Protein AF-A0A0G1MXM0-F1 (afdb_monomer)

Secondary structure (DSSP, 8-state):
-HHHHHHHHHHHH-HHHHHHHHHHHHHHHHHHHHHHHHTT-HHHHHHHHH---TTHHHHHHHHHHHHHHHHHHHTT--

Mean predicted aligned error: 11.56 Å

Foldseek 3Di:
DVVVVVVVCVCVVDVVNVVVLVVVLCVLLVVLLVVCVVVVVVVVNVVSVPDPPSNPVSVVVVVPVVVVVVVVVVVVVD

Structure (mmCIF, N/CA/C/O backbone):
data_AF-A0A0G1MXM0-F1
#
_entry.id   AF-A0A0G1MXM0-F1
#
loop_
_atom_site.group_PDB
_atom_site.id
_atom_site.type_symbol
_atom_site.label_atom_id
_atom_site.label_alt_id
_atom_site.label_comp_id
_atom_site.label_asym_id
_atom_site.label_entity_id
_atom_site.label_seq_id
_atom_site.pdbx_PDB_ins_code
_atom_site.Cartn_x
_atom_site.Cartn_y
_atom_site.Cartn_z
_atom_site.occupancy
_atom_site.B_iso_or_equiv
_atom_site.auth_seq_id
_atom_site.auth_comp_id
_atom_site.auth_asym_id
_atom_site.auth_atom_id
_atom_site.pdbx_PDB_model_num
ATOM 1 N N . MET A 1 1 ? 7.907 -0.001 -34.107 1.00 69.88 1 MET A N 1
ATOM 2 C CA . MET A 1 1 ? 6.978 -0.624 -33.129 1.00 69.88 1 MET A CA 1
ATOM 3 C C . MET A 1 1 ? 7.730 -1.627 -32.250 1.00 69.88 1 MET A C 1
ATOM 5 O O . MET A 1 1 ? 7.525 -1.691 -31.047 1.00 69.88 1 MET A O 1
ATOM 9 N N . ASP A 1 2 ? 8.706 -2.294 -32.846 1.00 77.50 2 ASP A N 1
ATOM 10 C CA . ASP A 1 2 ? 9.512 -3.416 -32.342 1.00 77.50 2 ASP A CA 1
ATOM 11 C C . ASP A 1 2 ? 10.378 -3.078 -31.113 1.00 77.50 2 ASP A C 1
ATOM 13 O O . ASP A 1 2 ? 10.556 -3.909 -30.228 1.00 77.50 2 ASP A O 1
ATOM 17 N N . LYS A 1 3 ? 10.839 -1.824 -30.988 1.00 76.44 3 LYS A N 1
ATOM 18 C CA . LYS A 1 3 ? 11.608 -1.343 -29.822 1.00 76.44 3 LYS A CA 1
ATOM 19 C C . LYS A 1 3 ? 10.822 -1.407 -28.503 1.00 76.44 3 LYS A C 1
ATOM 21 O O . LYS A 1 3 ? 11.414 -1.601 -27.449 1.00 76.44 3 LYS A O 1
ATOM 26 N N . TYR A 1 4 ? 9.505 -1.209 -28.545 1.00 79.38 4 TYR A N 1
ATOM 27 C CA . TYR A 1 4 ? 8.668 -1.274 -27.342 1.00 79.38 4 TYR A CA 1
ATOM 28 C C . TYR A 1 4 ? 8.397 -2.723 -26.930 1.00 79.38 4 TYR A C 1
ATOM 30 O O . TYR A 1 4 ? 8.342 -3.020 -25.740 1.00 79.38 4 TYR A O 1
ATOM 38 N N . LEU A 1 5 ? 8.285 -3.626 -27.907 1.00 75.88 5 LEU A N 1
ATOM 39 C CA . LEU A 1 5 ? 8.079 -5.053 -27.666 1.00 75.88 5 LEU A CA 1
ATOM 40 C C . LEU A 1 5 ? 9.305 -5.680 -26.991 1.00 75.88 5 LEU A C 1
ATOM 42 O O . LEU A 1 5 ? 9.151 -6.365 -25.985 1.00 75.88 5 LEU A O 1
ATOM 46 N N . SER A 1 6 ? 10.518 -5.345 -27.444 1.00 73.44 6 SER A N 1
ATOM 47 C CA . SER A 1 6 ? 11.759 -5.850 -26.836 1.00 73.44 6 SER A CA 1
ATOM 48 C C . SER A 1 6 ? 12.009 -5.326 -25.417 1.00 73.44 6 SER A C 1
ATOM 50 O O . SER A 1 6 ? 12.565 -6.033 -24.579 1.00 73.44 6 SER A O 1
ATOM 52 N N . GLN A 1 7 ? 11.560 -4.106 -25.104 1.00 73.81 7 GLN A N 1
ATOM 53 C CA . GLN A 1 7 ? 11.608 -3.569 -23.738 1.00 73.81 7 GLN A CA 1
ATOM 54 C C . GLN A 1 7 ? 10.678 -4.345 -22.793 1.00 73.81 7 GLN A C 1
ATOM 56 O O . GLN A 1 7 ? 11.065 -4.649 -21.667 1.00 73.81 7 GLN A O 1
ATOM 61 N N . MET A 1 8 ? 9.474 -4.700 -23.249 1.00 74.31 8 MET A N 1
ATOM 62 C CA . MET A 1 8 ? 8.524 -5.489 -22.454 1.00 74.31 8 MET A CA 1
ATOM 63 C C . MET A 1 8 ? 9.007 -6.928 -22.253 1.00 74.31 8 MET A C 1
ATOM 65 O O . MET A 1 8 ? 8.872 -7.481 -21.164 1.00 74.31 8 MET A O 1
ATOM 69 N N . GLU A 1 9 ? 9.633 -7.510 -23.273 1.00 75.94 9 GLU A N 1
ATOM 70 C CA . GLU A 1 9 ? 10.212 -8.852 -23.214 1.00 75.94 9 GLU A CA 1
ATOM 71 C C . GLU A 1 9 ? 11.401 -8.926 -22.246 1.00 75.94 9 GLU A C 1
ATOM 73 O O . GLU A 1 9 ? 11.524 -9.887 -21.494 1.00 75.94 9 GLU A O 1
ATOM 78 N N . PHE A 1 10 ? 12.226 -7.876 -22.166 1.00 76.06 10 PHE A N 1
ATOM 79 C CA . PHE A 1 10 ? 13.304 -7.784 -21.176 1.00 76.06 10 PHE A CA 1
ATOM 80 C C . PHE A 1 10 ? 12.777 -7.717 -19.734 1.00 76.06 10 PHE A C 1
ATOM 82 O O . PHE A 1 10 ? 13.331 -8.357 -18.839 1.00 76.06 10 PHE A O 1
ATOM 89 N N . LEU A 1 11 ? 11.698 -6.962 -19.501 1.00 73.06 11 LEU A N 1
ATOM 90 C CA . LEU A 1 11 ? 11.080 -6.847 -18.176 1.00 73.06 11 LEU A CA 1
ATOM 91 C C . LEU A 1 11 ? 10.425 -8.161 -17.724 1.00 73.06 11 LEU A C 1
ATOM 93 O O . LEU A 1 11 ? 10.516 -8.508 -16.548 1.00 73.06 11 LEU A O 1
ATOM 97 N N . LEU A 1 12 ? 9.789 -8.896 -18.642 1.00 71.62 12 LEU A N 1
ATOM 98 C CA . LEU A 1 12 ? 9.123 -10.173 -18.355 1.00 71.62 12 LEU A CA 1
ATOM 99 C C . LEU A 1 12 ? 10.076 -11.378 -18.384 1.00 71.62 12 LEU A C 1
ATOM 101 O O . LEU A 1 12 ? 9.832 -12.370 -17.701 1.00 71.62 12 LEU A O 1
ATOM 105 N N . GLY A 1 13 ? 11.167 -11.296 -19.144 1.00 80.94 13 GLY A N 1
ATOM 106 C CA . GLY A 1 13 ? 12.164 -12.356 -19.292 1.00 80.94 13 GLY A CA 1
ATOM 107 C C . GLY A 1 13 ? 13.202 -12.400 -18.172 1.00 80.94 13 GLY A C 1
ATOM 108 O O . GLY A 1 13 ? 13.995 -13.338 -18.119 1.00 80.94 13 GLY A O 1
ATOM 109 N N . ASN A 1 14 ? 13.215 -11.410 -17.272 1.00 84.94 14 ASN A N 1
ATOM 110 C CA . ASN A 1 14 ? 14.204 -11.324 -16.208 1.00 84.94 14 ASN A CA 1
ATOM 111 C C . ASN A 1 14 ? 13.590 -11.638 -14.826 1.00 84.94 14 ASN A C 1
ATOM 113 O O . ASN A 1 14 ? 12.986 -10.759 -14.201 1.00 84.94 14 ASN A O 1
ATOM 117 N N . PRO A 1 15 ? 13.761 -12.868 -14.303 1.00 84.81 15 PRO A N 1
ATOM 118 C CA . PRO A 1 15 ? 13.137 -13.298 -13.048 1.00 84.81 15 PRO A CA 1
ATOM 119 C C . PRO A 1 15 ? 13.546 -12.455 -11.829 1.00 84.81 15 PRO A C 1
ATOM 121 O O . PRO A 1 15 ? 12.802 -12.385 -10.851 1.00 84.81 15 PRO A O 1
ATOM 124 N N . TRP A 1 16 ? 14.681 -11.753 -11.892 1.00 89.50 16 TRP A N 1
ATOM 125 C CA . TRP A 1 16 ? 15.113 -10.821 -10.848 1.00 89.50 16 TRP A CA 1
ATOM 126 C C . TRP A 1 16 ? 14.185 -9.614 -10.699 1.00 89.50 16 TRP A C 1
ATOM 128 O O . TRP A 1 16 ? 13.896 -9.198 -9.579 1.00 89.50 16 TRP A O 1
ATOM 138 N N . VAL A 1 17 ? 13.675 -9.078 -11.811 1.00 86.31 17 VAL A N 1
ATOM 139 C CA . VAL A 1 17 ? 12.729 -7.952 -11.797 1.00 86.31 17 VAL A CA 1
ATOM 140 C C . VAL A 1 17 ? 11.416 -8.393 -11.154 1.00 86.31 17 VAL A C 1
ATOM 142 O O . VAL A 1 17 ? 10.890 -7.701 -10.282 1.00 86.31 17 VAL A O 1
ATOM 145 N N . ALA A 1 18 ? 10.933 -9.586 -11.510 1.00 82.88 18 ALA A N 1
ATOM 146 C CA . ALA A 1 18 ? 9.742 -10.175 -10.907 1.00 82.88 18 ALA A CA 1
ATOM 147 C C . ALA A 1 18 ? 9.908 -10.391 -9.392 1.00 82.88 18 ALA A C 1
ATOM 149 O O . ALA A 1 18 ? 9.017 -10.033 -8.626 1.00 82.88 18 ALA A O 1
ATOM 150 N N . LEU A 1 19 ? 11.059 -10.904 -8.943 1.00 88.56 19 LEU A N 1
ATOM 151 C CA . LEU A 1 19 ? 11.380 -11.069 -7.520 1.00 88.56 19 LEU A CA 1
ATOM 152 C C . LEU A 1 19 ? 11.395 -9.743 -6.758 1.00 88.56 19 LEU A C 1
ATOM 154 O O . LEU A 1 19 ? 10.894 -9.680 -5.639 1.00 88.56 19 LEU A O 1
ATOM 158 N N . LEU A 1 20 ? 11.936 -8.682 -7.354 1.00 89.62 20 LEU A N 1
ATOM 159 C CA . LEU A 1 20 ? 12.026 -7.366 -6.723 1.00 89.62 20 LEU A CA 1
ATOM 160 C C . LEU A 1 20 ? 10.639 -6.721 -6.586 1.00 89.62 20 LEU A C 1
ATOM 162 O O . LEU A 1 20 ? 10.294 -6.210 -5.521 1.00 89.62 20 LEU A O 1
ATOM 166 N N . VAL A 1 21 ? 9.802 -6.832 -7.623 1.00 85.25 21 VAL A N 1
ATOM 167 C CA . VAL A 1 21 ? 8.395 -6.397 -7.588 1.00 85.25 21 VAL A CA 1
ATOM 168 C C . VAL A 1 21 ? 7.587 -7.219 -6.582 1.00 85.25 21 VAL A C 1
ATOM 170 O O . VAL A 1 21 ? 6.799 -6.655 -5.819 1.00 85.25 21 VAL A O 1
ATOM 173 N N . LEU A 1 22 ? 7.795 -8.537 -6.533 1.00 84.56 22 LEU A N 1
ATOM 174 C CA . LEU A 1 22 ? 7.153 -9.418 -5.557 1.00 84.56 22 LEU A CA 1
ATOM 175 C C . LEU A 1 22 ? 7.573 -9.074 -4.133 1.00 84.56 22 LEU A C 1
ATOM 177 O O . LEU A 1 22 ? 6.708 -8.891 -3.288 1.00 84.56 22 LEU A O 1
ATOM 181 N N . ALA A 1 23 ? 8.869 -8.930 -3.860 1.00 87.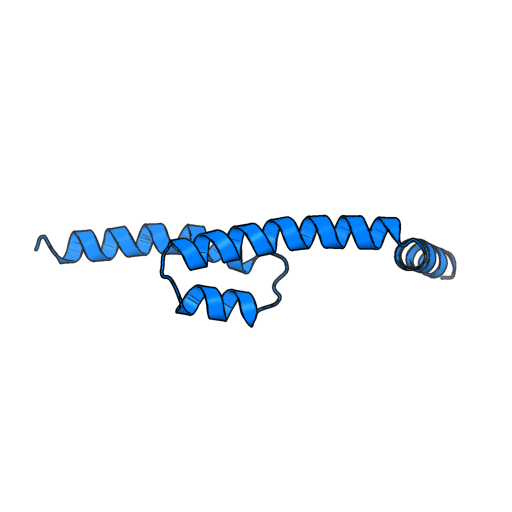69 23 ALA A N 1
ATOM 182 C CA . ALA A 1 23 ? 9.372 -8.564 -2.541 1.00 87.69 23 ALA A CA 1
ATOM 183 C C . ALA A 1 23 ? 8.826 -7.200 -2.099 1.00 87.69 23 ALA A C 1
ATOM 185 O O . ALA A 1 23 ? 8.357 -7.055 -0.969 1.00 87.69 23 ALA A O 1
ATOM 186 N N . TRP A 1 24 ? 8.816 -6.218 -3.005 1.00 85.56 24 TRP A N 1
ATOM 187 C CA . TRP A 1 24 ? 8.243 -4.902 -2.748 1.00 85.56 24 TRP A CA 1
ATOM 188 C C . TRP A 1 24 ? 6.756 -5.009 -2.396 1.00 85.56 24 TRP A C 1
ATOM 190 O O . TRP A 1 24 ? 6.347 -4.614 -1.306 1.00 85.56 24 TRP A O 1
ATOM 200 N N . THR A 1 25 ? 5.950 -5.622 -3.263 1.00 79.44 25 THR A N 1
ATOM 201 C CA . THR A 1 25 ? 4.503 -5.771 -3.043 1.00 79.44 25 THR A CA 1
ATOM 202 C C . THR A 1 25 ? 4.175 -6.591 -1.795 1.00 79.44 25 THR A C 1
ATOM 204 O O . THR A 1 25 ? 3.302 -6.175 -1.034 1.00 79.44 25 THR A O 1
ATOM 207 N N . LEU A 1 26 ? 4.890 -7.690 -1.520 1.00 82.94 26 LEU A N 1
ATOM 208 C CA . LEU A 1 26 ? 4.710 -8.490 -0.302 1.00 82.94 26 LEU A CA 1
ATOM 209 C C . LEU A 1 26 ? 5.013 -7.689 0.960 1.00 82.94 26 LEU A C 1
ATOM 211 O O . LEU A 1 26 ? 4.310 -7.850 1.953 1.00 82.94 26 LEU A O 1
ATOM 215 N N . THR A 1 27 ? 6.040 -6.839 0.932 1.00 83.00 27 THR A N 1
ATOM 216 C CA . THR A 1 27 ? 6.428 -6.035 2.097 1.00 83.00 27 THR A CA 1
ATOM 217 C C . THR A 1 27 ? 5.292 -5.084 2.479 1.00 83.00 27 THR A C 1
ATOM 219 O O . THR A 1 27 ? 4.860 -5.075 3.633 1.00 83.00 27 THR A O 1
ATOM 222 N N . TRP A 1 28 ? 4.718 -4.360 1.511 1.00 77.56 28 TRP A N 1
ATOM 223 C CA . TRP A 1 28 ? 3.582 -3.460 1.758 1.00 77.56 28 TRP A CA 1
ATOM 224 C C . TRP A 1 28 ? 2.302 -4.215 2.153 1.00 77.56 28 TRP A C 1
ATOM 226 O O . TRP A 1 28 ? 1.680 -3.869 3.161 1.00 77.56 28 TRP A O 1
ATOM 236 N N . LYS A 1 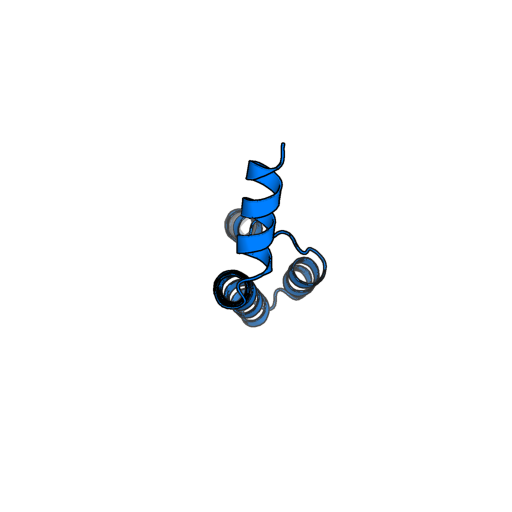29 ? 1.953 -5.299 1.441 1.00 71.81 29 LYS A N 1
ATOM 237 C CA . LYS A 1 29 ? 0.777 -6.134 1.762 1.00 71.81 29 LYS A CA 1
ATOM 238 C C . LYS A 1 29 ? 0.887 -6.773 3.145 1.00 71.81 29 LYS A C 1
ATOM 240 O O . LYS A 1 29 ? -0.068 -6.765 3.916 1.00 71.81 29 LYS A O 1
ATOM 245 N N . GLY A 1 30 ? 2.058 -7.319 3.466 1.00 78.00 30 GLY A N 1
ATOM 246 C CA . GLY A 1 30 ? 2.336 -8.007 4.722 1.00 78.00 30 GLY A CA 1
ATOM 247 C C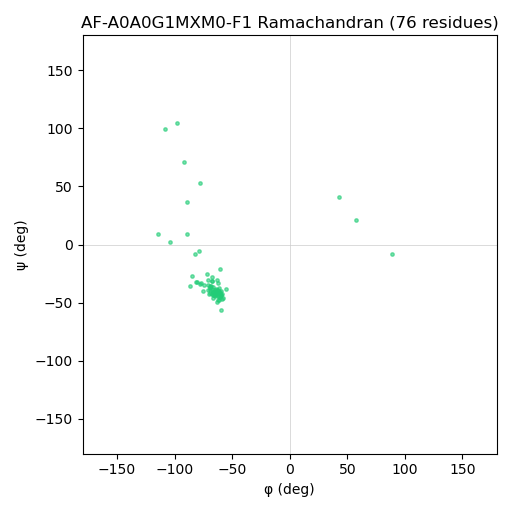 . GLY A 1 30 ? 2.266 -7.067 5.920 1.00 78.00 30 GLY A C 1
ATOM 248 O O . GLY A 1 30 ? 1.633 -7.402 6.920 1.00 78.00 30 GLY A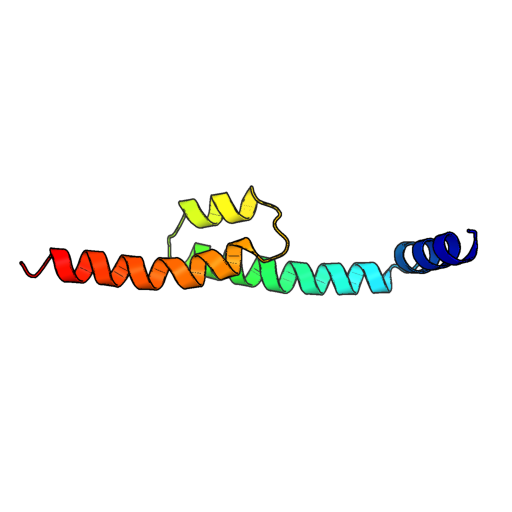 O 1
ATOM 249 N N . MET A 1 31 ? 2.836 -5.861 5.811 1.00 77.62 31 MET A N 1
ATOM 250 C CA . MET A 1 31 ? 2.750 -4.852 6.873 1.00 77.62 31 MET A CA 1
ATOM 251 C C . MET A 1 31 ? 1.304 -4.425 7.149 1.00 77.62 31 MET A C 1
ATOM 253 O O . MET A 1 31 ? 0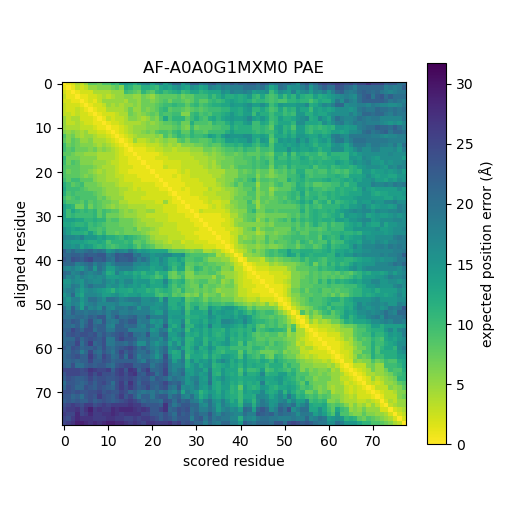.906 -4.299 8.311 1.00 77.62 31 MET A O 1
ATOM 257 N N . ALA A 1 32 ? 0.494 -4.242 6.106 1.00 69.69 32 ALA A N 1
ATOM 258 C CA . A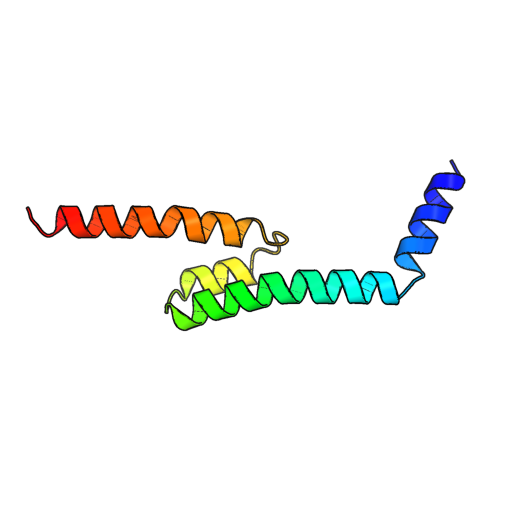LA A 1 32 ? -0.905 -3.877 6.273 1.00 69.69 32 ALA A CA 1
ATOM 259 C C . ALA A 1 32 ? -1.753 -5.009 6.856 1.00 69.69 32 ALA A C 1
ATOM 261 O O . ALA A 1 32 ? -2.533 -4.767 7.781 1.00 69.69 32 ALA A O 1
ATOM 262 N N . LEU A 1 33 ? -1.546 -6.247 6.393 1.00 70.44 33 LEU A N 1
ATOM 263 C CA . LEU A 1 33 ? -2.196 -7.424 6.967 1.00 70.44 33 LEU A CA 1
ATOM 264 C C . LEU A 1 33 ? -1.828 -7.599 8.446 1.00 70.44 33 LEU A C 1
ATOM 266 O O . LEU A 1 33 ? -2.716 -7.802 9.273 1.00 70.44 33 LEU A O 1
ATOM 270 N N . TRP A 1 34 ? -0.541 -7.465 8.796 1.00 75.25 34 TRP A N 1
ATOM 271 C CA . TRP A 1 34 ? -0.063 -7.560 10.180 1.00 75.25 34 TRP A CA 1
ATOM 272 C C . TRP A 1 34 ? -0.741 -6.507 11.055 1.00 75.25 34 TRP A C 1
ATOM 274 O O . TRP A 1 34 ? -1.238 -6.814 12.142 1.00 75.25 34 TRP A O 1
ATOM 284 N N . LYS A 1 35 ? -0.800 -5.255 10.589 1.00 73.19 35 LYS A N 1
ATOM 285 C CA . LYS A 1 35 ? -1.416 -4.157 11.340 1.00 73.19 35 LYS A CA 1
ATOM 286 C C . LYS A 1 35 ? -2.930 -4.342 11.500 1.00 73.19 35 LYS A C 1
ATOM 288 O O . LYS A 1 35 ? -3.444 -4.122 12.597 1.00 73.19 35 LYS A O 1
ATOM 293 N N . ALA A 1 36 ? -3.633 -4.798 10.462 1.00 66.31 36 ALA A N 1
ATOM 294 C CA . ALA A 1 36 ? -5.066 -5.100 10.519 1.00 66.31 36 ALA A CA 1
ATOM 295 C C . ALA A 1 36 ? -5.374 -6.265 11.477 1.00 66.31 36 ALA A C 1
ATOM 297 O O . ALA A 1 36 ? -6.276 -6.154 12.313 1.00 66.31 36 ALA A O 1
ATOM 298 N N . ALA A 1 37 ? -4.577 -7.338 11.415 1.00 67.94 37 ALA A N 1
ATOM 299 C CA . ALA A 1 37 ? -4.699 -8.496 12.295 1.00 67.94 37 ALA A CA 1
ATOM 300 C C . ALA A 1 37 ? -4.457 -8.123 13.766 1.00 67.94 37 ALA A C 1
ATOM 302 O O . ALA A 1 37 ? -5.239 -8.496 14.639 1.00 67.94 37 ALA A O 1
ATOM 303 N N . ARG A 1 38 ? -3.421 -7.320 14.051 1.00 73.75 38 ARG A N 1
ATOM 304 C CA . ARG A 1 38 ? -3.076 -6.902 15.422 1.00 73.75 38 ARG A CA 1
ATOM 305 C C . ARG A 1 38 ? -4.059 -5.887 16.013 1.00 73.75 38 ARG A C 1
ATOM 307 O O . ARG A 1 38 ? -4.198 -5.817 17.228 1.00 73.75 38 ARG A O 1
ATOM 314 N N . SER A 1 39 ? -4.756 -5.120 15.173 1.00 67.56 39 SER A N 1
ATOM 315 C CA . SER A 1 39 ? -5.757 -4.131 15.598 1.00 67.56 39 SER A CA 1
ATOM 316 C C . SER A 1 39 ? -7.181 -4.704 15.725 1.00 67.56 39 SER A C 1
ATOM 318 O O . SER A 1 39 ? -8.121 -3.930 15.913 1.00 67.56 39 SER A O 1
ATOM 320 N N . SER A 1 40 ? -7.367 -6.028 15.624 1.00 64.25 40 SER A N 1
ATOM 321 C CA . SER A 1 40 ? -8.676 -6.708 15.700 1.00 64.25 40 SER A CA 1
ATOM 322 C C . SER A 1 40 ? -9.711 -6.247 14.658 1.00 64.25 40 SER A C 1
ATOM 324 O O . SER A 1 40 ? -10.915 -6.453 14.813 1.00 64.25 40 SER A O 1
ATOM 326 N N . GLN A 1 41 ? -9.258 -5.647 13.554 1.00 65.31 41 GLN A N 1
ATOM 327 C CA . GLN A 1 41 ? -10.128 -5.122 12.501 1.00 65.31 41 GLN A CA 1
ATOM 328 C C . GLN A 1 41 ? -10.371 -6.179 11.426 1.00 65.31 41 GLN A C 1
ATOM 330 O O . GLN A 1 41 ? -9.867 -6.086 10.307 1.00 65.31 41 GLN A O 1
ATOM 335 N N . LYS A 1 42 ? -11.156 -7.206 11.776 1.00 62.03 42 LYS A N 1
ATOM 336 C CA . LYS A 1 42 ? -11.475 -8.331 10.878 1.00 62.03 42 LYS A CA 1
ATOM 337 C C . LYS A 1 42 ? -12.081 -7.880 9.543 1.00 62.03 42 LYS A C 1
ATOM 339 O O . LYS A 1 42 ? -11.713 -8.425 8.510 1.00 62.03 42 LYS A O 1
ATOM 344 N N . ASN A 1 43 ? -12.931 -6.852 9.540 1.00 63.19 43 ASN A N 1
ATOM 345 C CA . ASN A 1 43 ? -13.554 -6.346 8.309 1.00 63.19 43 ASN A CA 1
ATOM 346 C C . ASN A 1 43 ? -12.516 -5.761 7.335 1.00 63.19 43 ASN A C 1
ATOM 348 O O . ASN A 1 43 ? -12.605 -5.980 6.131 1.00 63.19 43 ASN A O 1
ATOM 352 N N . TRP A 1 44 ? -11.495 -5.076 7.857 1.00 68.12 44 TRP A N 1
ATOM 353 C CA . TRP A 1 44 ? -10.415 -4.508 7.049 1.00 68.12 44 TRP A CA 1
ATOM 354 C C . TRP A 1 44 ? -9.398 -5.548 6.600 1.00 68.12 44 TRP A C 1
ATOM 356 O O . TRP A 1 44 ? -8.896 -5.460 5.485 1.00 68.12 44 TRP A O 1
ATOM 366 N N . PHE A 1 45 ? -9.151 -6.572 7.419 1.00 67.00 45 PHE A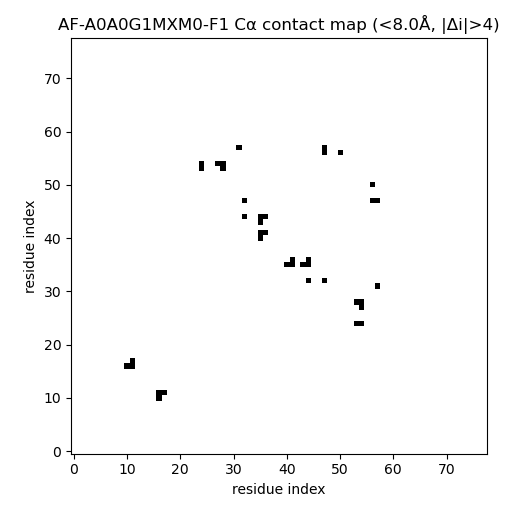 N 1
ATOM 367 C CA . PHE A 1 45 ? -8.378 -7.738 6.998 1.00 67.00 45 PHE A CA 1
ATOM 368 C C . PHE A 1 45 ? -9.015 -8.409 5.771 1.00 67.00 45 PHE A C 1
ATOM 370 O O . PHE A 1 45 ? -8.321 -8.675 4.797 1.00 67.00 45 PHE A O 1
ATOM 377 N N . VAL A 1 46 ? -10.339 -8.611 5.782 1.00 69.62 46 VAL A N 1
ATOM 378 C CA . VAL A 1 46 ? -11.069 -9.196 4.645 1.00 69.62 46 VAL A CA 1
ATOM 379 C C . VAL A 1 46 ? -11.062 -8.260 3.432 1.00 69.62 46 VAL A C 1
ATOM 381 O O . VAL A 1 46 ? -10.798 -8.721 2.326 1.00 69.62 46 VAL A O 1
ATOM 384 N N . ALA A 1 47 ? -11.267 -6.952 3.614 1.00 70.69 47 ALA A N 1
ATOM 385 C CA . ALA A 1 47 ? -11.214 -5.987 2.512 1.00 70.69 47 ALA A CA 1
ATOM 386 C C . ALA A 1 47 ? -9.840 -5.961 1.813 1.00 70.69 47 ALA A C 1
ATOM 388 O O . ALA A 1 47 ? -9.785 -6.001 0.589 1.00 70.69 47 ALA A O 1
ATOM 389 N N . LEU A 1 48 ? -8.739 -5.977 2.574 1.00 68.38 48 LEU A N 1
ATOM 390 C CA . LEU A 1 48 ? -7.365 -6.030 2.048 1.00 68.38 48 LEU A CA 1
ATOM 391 C C . LEU A 1 48 ? -7.030 -7.360 1.354 1.00 68.38 48 LEU A C 1
ATOM 393 O O . LEU A 1 48 ? -6.179 -7.408 0.467 1.00 68.38 48 LEU A O 1
ATOM 397 N N . LEU A 1 49 ? -7.690 -8.446 1.758 1.00 68.31 49 LEU A N 1
ATOM 398 C CA . LEU A 1 49 ? -7.498 -9.768 1.164 1.00 68.31 49 LEU A CA 1
ATOM 399 C C . LEU A 1 49 ? -8.277 -9.925 -0.151 1.00 68.31 49 LEU A C 1
ATOM 401 O O . LEU A 1 49 ? -7.813 -10.608 -1.062 1.00 68.31 49 LEU A O 1
ATOM 405 N N . VAL A 1 50 ? -9.438 -9.270 -0.257 1.00 68.69 50 VAL A N 1
ATOM 406 C CA . VAL A 1 50 ? -10.325 -9.320 -1.430 1.00 68.69 50 VAL A CA 1
ATOM 407 C C . VAL A 1 50 ? -9.944 -8.271 -2.482 1.00 68.69 50 VAL A C 1
ATOM 409 O O . VAL A 1 50 ? -10.025 -8.539 -3.680 1.00 68.69 50 VAL A O 1
ATOM 412 N N . ILE A 1 51 ? -9.491 -7.087 -2.066 1.00 66.94 51 ILE A N 1
ATOM 413 C CA . ILE A 1 51 ? -9.175 -5.975 -2.967 1.00 66.94 51 ILE A CA 1
ATOM 414 C C . ILE A 1 51 ? -7.659 -5.937 -3.240 1.00 66.94 51 ILE A C 1
ATOM 416 O O . ILE A 1 51 ? -6.861 -5.497 -2.419 1.00 66.94 51 ILE A O 1
ATOM 420 N N . ASN A 1 52 ? -7.239 -6.384 -4.429 1.00 63.84 52 ASN A N 1
ATOM 421 C CA . ASN A 1 52 ? -5.838 -6.371 -4.890 1.00 63.84 52 ASN A CA 1
ATOM 422 C C . ASN A 1 52 ? -5.365 -4.975 -5.374 1.00 63.84 52 ASN A C 1
ATOM 424 O O . ASN A 1 52 ? -4.855 -4.836 -6.481 1.00 63.84 52 ASN A O 1
ATOM 428 N N . THR A 1 53 ? -5.511 -3.910 -4.580 1.00 62.06 53 THR A N 1
ATOM 429 C CA . THR A 1 53 ? -5.220 -2.522 -5.026 1.00 62.06 53 THR A CA 1
ATOM 430 C C . THR A 1 53 ? -3.777 -2.044 -4.818 1.00 62.06 53 THR A C 1
ATOM 432 O O . THR A 1 53 ? -3.573 -0.874 -4.508 1.00 62.06 53 THR A O 1
ATOM 435 N N . LEU A 1 54 ? -2.768 -2.910 -4.984 1.00 57.78 54 LEU A N 1
ATOM 436 C CA . LEU A 1 54 ? -1.338 -2.526 -4.973 1.00 57.78 54 LEU A CA 1
ATOM 437 C C . LEU A 1 54 ? -0.941 -1.507 -3.867 1.00 57.78 54 LEU A C 1
ATOM 439 O O . LEU A 1 54 ? -0.191 -0.572 -4.132 1.00 57.78 54 LEU A O 1
ATOM 443 N N . GLY A 1 55 ? -1.445 -1.634 -2.635 1.00 58.75 55 GLY A N 1
ATOM 444 C CA . GLY A 1 55 ? -1.060 -0.733 -1.536 1.00 58.75 55 GLY A CA 1
ATOM 445 C C . GLY A 1 55 ? -1.897 0.548 -1.367 1.00 58.75 55 GLY A C 1
ATOM 446 O O . GLY A 1 55 ? -1.702 1.269 -0.390 1.00 58.75 55 GLY A O 1
ATOM 447 N N . VAL A 1 56 ? -2.814 0.881 -2.285 1.00 67.00 56 VAL A N 1
ATOM 448 C CA . VAL A 1 56 ? -3.578 2.149 -2.235 1.00 67.00 56 VAL A CA 1
ATOM 449 C C . VAL A 1 56 ? -4.677 2.122 -1.168 1.00 67.00 56 VAL A C 1
ATOM 451 O O . VAL A 1 56 ? -4.882 3.107 -0.452 1.00 67.00 56 VAL A O 1
ATOM 454 N N . LEU A 1 57 ? -5.372 0.992 -1.023 1.00 68.19 57 LEU A N 1
ATOM 455 C CA . LEU A 1 57 ? -6.442 0.840 -0.034 1.00 68.19 57 LEU A CA 1
ATOM 456 C C . LEU A 1 57 ? -5.887 0.858 1.400 1.00 68.19 57 LEU A C 1
ATOM 458 O O . LEU A 1 57 ? -6.533 1.377 2.312 1.00 68.19 57 LEU A O 1
ATOM 462 N N . GLU A 1 58 ? -4.661 0.366 1.588 1.00 64.81 58 GLU A N 1
ATOM 463 C CA . GLU A 1 58 ? -3.930 0.387 2.854 1.00 64.81 58 GLU A CA 1
ATOM 464 C C . GLU A 1 58 ? -3.709 1.810 3.399 1.00 64.81 58 GLU A C 1
ATOM 466 O O . GLU A 1 58 ? -3.882 2.054 4.597 1.00 64.81 58 GLU A O 1
ATOM 471 N N . ILE A 1 59 ? -3.346 2.761 2.532 1.00 66.69 59 ILE A N 1
ATOM 472 C CA . ILE A 1 59 ? -3.089 4.162 2.912 1.00 66.69 59 ILE A CA 1
ATOM 473 C C . ILE A 1 59 ? -4.402 4.865 3.275 1.00 66.69 59 ILE A C 1
ATOM 475 O O . ILE A 1 59 ? -4.466 5.609 4.256 1.00 66.69 59 ILE A O 1
ATOM 479 N N . PHE A 1 60 ? -5.471 4.581 2.527 1.00 70.19 60 PHE A N 1
ATOM 480 C CA . PHE A 1 60 ? -6.793 5.156 2.771 1.00 70.19 60 PHE A CA 1
ATOM 481 C C . PHE A 1 60 ? -7.364 4.732 4.133 1.00 70.19 60 PHE A C 1
ATOM 483 O O . PHE A 1 60 ? -7.937 5.547 4.858 1.00 70.19 60 PHE A O 1
ATOM 490 N N . TYR A 1 61 ? -7.149 3.471 4.522 1.00 64.75 61 TYR A N 1
ATOM 491 C CA . TYR A 1 61 ? -7.560 2.955 5.827 1.00 64.75 61 TYR A CA 1
ATOM 492 C C . TYR A 1 61 ? -6.893 3.688 6.996 1.00 64.75 61 TYR A C 1
ATOM 494 O O . TYR A 1 61 ? -7.575 4.096 7.941 1.00 64.75 61 TYR A O 1
ATOM 502 N N . LEU A 1 62 ? -5.569 3.868 6.926 1.00 64.38 62 LEU A N 1
ATOM 503 C CA . LEU A 1 62 ? -4.809 4.545 7.978 1.00 64.38 62 LEU A CA 1
ATOM 504 C C . LEU A 1 62 ? -5.304 5.974 8.195 1.00 64.38 62 LEU A C 1
ATOM 506 O O . LEU A 1 62 ? -5.448 6.397 9.336 1.00 64.38 62 LEU A O 1
ATOM 510 N N . TYR A 1 63 ? -5.623 6.684 7.115 1.00 66.75 63 TYR A N 1
ATOM 511 C CA . TYR A 1 63 ? -6.059 8.074 7.196 1.00 66.75 63 TYR A CA 1
ATOM 512 C C . TYR A 1 63 ? -7.499 8.227 7.712 1.00 66.75 63 TYR A C 1
ATOM 514 O O . TYR A 1 63 ? -7.821 9.180 8.421 1.00 66.75 63 TYR A O 1
ATOM 522 N N . PHE A 1 64 ? -8.389 7.290 7.373 1.00 67.50 64 PHE A N 1
ATOM 523 C CA . PHE A 1 64 ? -9.804 7.397 7.733 1.00 67.50 64 PHE A CA 1
ATOM 524 C C . PHE A 1 64 ? -10.098 6.958 9.176 1.00 67.50 64 PHE A C 1
ATOM 526 O O . PHE A 1 64 ? -10.990 7.508 9.828 1.00 67.50 64 PHE A O 1
ATOM 533 N N . TRP A 1 65 ? -9.351 5.982 9.703 1.00 64.75 65 TRP A N 1
ATOM 534 C CA . TRP A 1 65 ? -9.657 5.398 11.010 1.00 64.75 65 TRP A CA 1
ATOM 535 C C . TRP A 1 65 ? -9.383 6.336 12.193 1.00 64.75 65 TRP A C 1
ATOM 537 O O . TRP A 1 65 ? -10.146 6.344 13.165 1.00 64.75 65 TRP A O 1
ATOM 547 N N . ASP A 1 66 ? -8.341 7.164 12.105 1.00 65.25 66 ASP A N 1
ATOM 548 C CA . ASP A 1 66 ? -7.998 8.114 13.170 1.00 65.25 66 ASP A CA 1
ATOM 549 C C . ASP A 1 66 ? -9.129 9.125 13.406 1.00 65.25 66 ASP A C 1
ATOM 551 O O . ASP A 1 66 ? -9.498 9.407 14.549 1.00 65.25 66 ASP A O 1
ATOM 555 N N . ARG A 1 67 ? -9.793 9.55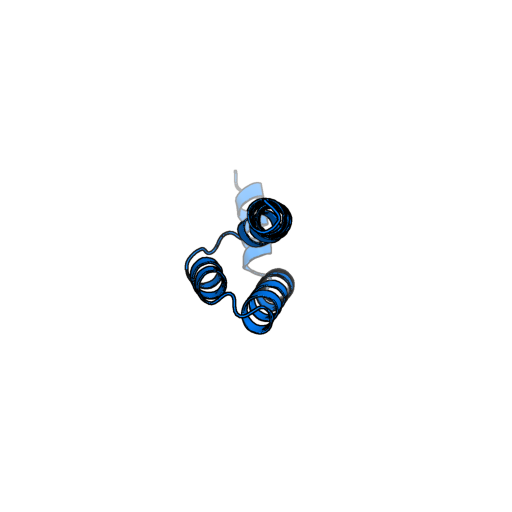4 12.327 1.00 63.34 67 ARG A N 1
ATOM 556 C CA . ARG A 1 67 ? -10.929 10.479 12.386 1.00 63.34 67 ARG A CA 1
ATOM 557 C C . ARG A 1 67 ? -12.178 9.844 13.000 1.00 63.34 67 ARG A C 1
ATOM 559 O O . ARG A 1 67 ? -12.919 10.502 13.726 1.00 63.34 67 ARG A O 1
ATOM 566 N N . LEU A 1 68 ? -12.415 8.554 12.753 1.00 66.44 68 LEU A N 1
ATOM 567 C CA . LEU A 1 68 ? -13.578 7.842 13.292 1.00 66.44 68 LEU A CA 1
ATOM 568 C C . LEU A 1 68 ? -13.482 7.662 14.820 1.00 66.44 68 LEU A C 1
ATOM 570 O O . LEU A 1 68 ? -14.486 7.778 15.526 1.00 66.44 68 LEU A O 1
ATOM 574 N N . LYS A 1 69 ? -12.269 7.445 15.348 1.00 65.25 69 LYS A N 1
ATOM 575 C CA . LYS A 1 69 ? -12.015 7.369 16.798 1.00 65.25 69 LYS A CA 1
ATOM 576 C C . LYS A 1 69 ? -12.361 8.670 17.522 1.00 65.25 69 LYS A C 1
ATOM 578 O O . LYS A 1 69 ? -12.937 8.622 18.611 1.00 65.25 69 LYS A O 1
ATOM 583 N N . GLU A 1 70 ? -12.033 9.817 16.934 1.00 67.12 70 GLU A N 1
ATOM 584 C CA . GLU A 1 70 ? -12.356 11.124 17.516 1.00 67.12 70 GLU A CA 1
ATOM 585 C C . GLU A 1 70 ? -13.866 11.371 17.580 1.00 67.12 70 GLU A C 1
ATOM 587 O O . GLU A 1 70 ? -14.372 11.840 18.603 1.00 67.12 70 GLU A O 1
ATOM 592 N N . LEU A 1 71 ? -14.602 10.984 16.534 1.00 67.38 71 LEU A N 1
ATOM 593 C CA . LEU A 1 71 ? -16.057 11.149 16.482 1.00 67.38 71 LEU A CA 1
ATOM 594 C C . LEU A 1 71 ? -16.771 10.327 17.566 1.00 67.38 71 LEU A C 1
ATOM 596 O O . LEU A 1 71 ? -17.649 10.847 18.255 1.00 67.38 71 LEU A O 1
ATOM 600 N N . PHE A 1 72 ? -16.351 9.080 17.793 1.00 68.25 72 PHE A N 1
ATOM 601 C CA . PHE A 1 72 ? -16.920 8.248 18.860 1.00 68.25 72 PHE A CA 1
ATOM 602 C C . PHE A 1 72 ? -16.523 8.702 20.270 1.00 68.25 72 PHE A C 1
ATOM 604 O O . PHE A 1 72 ? -17.300 8.522 21.208 1.00 68.25 72 PHE A O 1
ATOM 611 N N . LYS A 1 73 ? -15.336 9.297 20.450 1.00 66.81 73 LYS A N 1
ATOM 612 C CA . LYS A 1 73 ? -14.906 9.832 21.752 1.00 66.81 73 LYS A CA 1
ATOM 613 C C . LYS A 1 73 ? -15.719 11.068 22.146 1.00 66.81 73 LYS A C 1
ATOM 615 O O . LYS A 1 73 ? -16.092 11.202 23.307 1.00 66.81 73 LYS A O 1
ATOM 620 N N . ARG A 1 74 ? -16.034 11.931 21.177 1.00 63.78 74 ARG A N 1
ATOM 621 C CA . ARG A 1 74 ? -16.820 13.154 21.383 1.00 63.78 74 ARG A CA 1
ATOM 622 C C . ARG A 1 74 ? -18.288 12.868 21.713 1.00 63.78 74 ARG A C 1
ATOM 624 O O . ARG A 1 74 ? -18.843 13.543 22.565 1.00 63.78 74 ARG A O 1
ATOM 631 N N . ASN A 1 75 ? -18.891 11.843 21.109 1.00 62.72 75 ASN A N 1
ATOM 632 C CA . ASN A 1 75 ? -20.309 11.515 21.314 1.00 62.72 75 ASN A CA 1
ATOM 633 C C . ASN A 1 75 ? -20.613 10.770 22.630 1.00 62.72 75 ASN A C 1
ATOM 635 O O . ASN A 1 75 ? -21.768 10.499 22.921 1.00 62.72 75 ASN A O 1
ATOM 639 N N . ARG A 1 76 ? -19.584 10.387 23.400 1.00 60.06 76 ARG A N 1
ATOM 640 C CA . ARG A 1 76 ? -19.730 9.688 24.692 1.00 60.06 76 ARG A CA 1
ATOM 641 C C . ARG A 1 76 ? -19.483 10.587 25.911 1.00 60.06 76 ARG A C 1
ATOM 643 O O . ARG A 1 76 ? -19.435 10.092 27.032 1.00 60.06 76 ARG A O 1
ATOM 650 N N . GLN A 1 77 ? -19.218 11.868 25.675 1.00 60.19 77 GLN A N 1
ATOM 651 C CA . GLN A 1 77 ? -18.920 12.888 26.690 1.00 60.19 77 GLN A CA 1
ATOM 652 C C . GLN A 1 77 ? -20.017 13.972 26.741 1.00 60.19 77 GLN A C 1
ATOM 654 O O . GLN A 1 77 ? -19.824 14.994 27.394 1.00 60.19 77 GLN A O 1
ATOM 659 N N . VAL A 1 78 ? -21.134 13.752 26.040 1.00 57.97 78 VAL A N 1
ATOM 660 C CA . VAL A 1 78 ? -22.358 14.569 26.029 1.00 57.97 78 VAL A CA 1
ATOM 661 C C . VAL A 1 78 ? -23.508 13.659 26.432 1.00 57.97 78 VAL A C 1
ATOM 663 O O . VAL A 1 78 ? -24.387 14.131 27.176 1.00 57.97 78 VAL A O 1
#

pLDDT: mean 71.63, std 8.18, range [57.78, 89.62]

Sequence (78 aa):
MDKYLSQMEFLLGNPWVALLVLAWTLTWKGMALWKAARSSQKNWFVALLVINTLGVLEIFYLYFWDRLKELFKRNRQV

Radius of gyration: 19.2 Å; Cα contacts (8 Å, |Δi|>4): 20; chains: 1; bounding box: 38×28×60 Å

Solvent-accessible surface area (backbone atoms only — not comparable to full-atom values): 4594 Å² total; per-residue (Å²): 119,64,73,60,54,54,54,52,47,54,57,72,71,32,68,68,55,52,47,52,54,48,53,53,53,46,53,54,52,49,53,50,47,52,52,26,62,75,66,71,37,61,70,57,39,51,50,60,71,72,48,87,55,88,63,55,64,59,57,53,5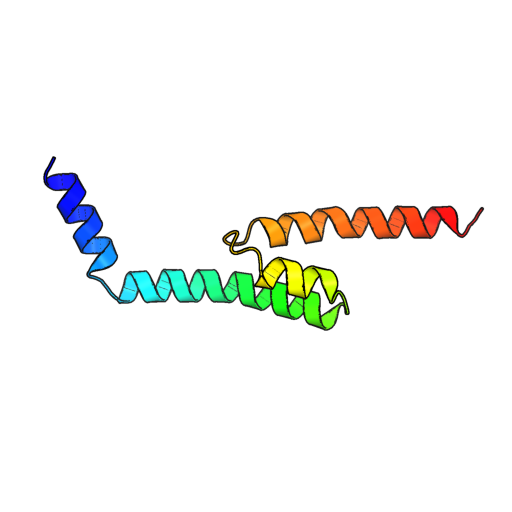0,64,64,52,51,63,57,53,54,52,55,59,56,59,70,73,77,115